Protein AF-A0A9X4RFZ0-F1 (afdb_monomer_lite)

Sequence (162 aa):
MELADSEGLDAVSMRRVASALGTGASSLYRYVATRDDLLEMMTDSTAGEYDLPDPSGNWQADLLVVARQARHIMRRHPWLPALVIGRPTLGPHGADLLEHVLDVLADHPTHPARKLEAFALINGLTALFVQNGVAVVLGKFRADMAEREDCCASSVEPQRFW

InterPro domains:
  IPR001647 DNA-binding HTH domain, TetR-type [PF00440] (1-40)
  IPR001647 DNA-binding HTH domain, TetR-type [PS50977] (1-50)
  IPR004111 Tetracycline repressor TetR, C-terminal [PF02909] (54-121)
  IPR009057 Homedomain-like superfamily [SSF46689] (2-47)
  IPR036271 Tetracyclin repressor-like, C-terminal domain superfamily [SSF48498] (57-131)
  IPR050109 HTH-type, TetR-like transcriptional regulator [PTHR30055] (2-120)

Secondary structure (DSSP, 8-state):
-HHHHHH-GGG--HHHHHHHTTS-HHHHTTT-SSHHHHHHHHHHHHHTT---PPP-S-HHHHHHHHHHHHHHHHHHSTTHHHHHHH-----HHHHHHHHHHHHHTTT--S-HHHHHHHHHHHHHHHHHHHHTTHHHHHHHHHHHHHHHHHHHHHT-------

pLDDT: mean 84.74, std 15.05, range [43.88, 97.31]

Radius of gyration: 22.73 Å; chains: 1; bounding box: 44×67×63 Å

Organism: NCBI:txid2710754

Structure (mmCIF, N/CA/C/O backbone):
data_AF-A0A9X4RFZ0-F1
#
_entry.id   AF-A0A9X4RFZ0-F1
#
loop_
_atom_site.group_PDB
_atom_site.id
_atom_site.type_symbol
_atom_site.label_atom_id
_atom_site.label_alt_id
_atom_site.label_comp_id
_atom_site.label_asym_id
_atom_site.label_entity_id
_atom_site.label_seq_id
_atom_site.pdbx_PDB_ins_code
_atom_site.Cartn_x
_atom_site.Cartn_y
_atom_site.Cartn_z
_atom_site.occupancy
_atom_site.B_iso_or_equiv
_atom_site.auth_seq_id
_atom_site.auth_comp_id
_atom_site.auth_asym_id
_atom_site.auth_atom_id
_atom_site.pdbx_PDB_model_num
ATOM 1 N N . MET A 1 1 ? -9.157 -6.453 7.232 1.00 90.25 1 MET A N 1
ATOM 2 C CA . MET A 1 1 ? -9.402 -5.845 5.909 1.00 90.25 1 MET A CA 1
ATOM 3 C C . MET A 1 1 ? -10.867 -5.479 5.756 1.00 90.25 1 MET A C 1
ATOM 5 O O . MET A 1 1 ? -11.153 -4.294 5.776 1.00 90.25 1 MET A O 1
ATOM 9 N N . GLU A 1 2 ? -11.788 -6.450 5.803 1.00 92.88 2 GLU A N 1
ATOM 10 C CA . GLU A 1 2 ? -13.236 -6.243 5.580 1.00 92.88 2 GLU A CA 1
ATOM 11 C C . GLU A 1 2 ? -13.855 -5.042 6.316 1.00 92.88 2 GLU A C 1
ATOM 13 O O . GLU A 1 2 ? -14.499 -4.212 5.685 1.00 92.88 2 GLU A O 1
ATOM 18 N N . LEU A 1 3 ? -13.602 -4.890 7.624 1.00 92.94 3 LEU A N 1
ATOM 19 C CA . LEU A 1 3 ? -14.115 -3.755 8.408 1.00 92.94 3 LEU A CA 1
ATOM 20 C C . LEU A 1 3 ? -13.680 -2.391 7.838 1.00 92.94 3 LEU A C 1
ATOM 22 O O . LEU A 1 3 ? -14.464 -1.447 7.815 1.00 92.94 3 LEU A O 1
ATOM 26 N N . ALA A 1 4 ? -12.427 -2.285 7.394 1.00 93.19 4 ALA A N 1
ATOM 27 C CA . ALA A 1 4 ? -11.887 -1.063 6.809 1.00 93.19 4 ALA A CA 1
ATOM 28 C C . ALA A 1 4 ? -12.438 -0.826 5.397 1.00 93.19 4 ALA A C 1
ATOM 30 O O . ALA A 1 4 ? -12.684 0.318 5.021 1.00 93.19 4 ALA A O 1
ATOM 31 N N . ASP A 1 5 ? -12.660 -1.897 4.634 1.00 92.81 5 ASP A N 1
ATOM 32 C CA . ASP A 1 5 ? -13.228 -1.834 3.284 1.00 92.81 5 ASP A CA 1
ATOM 33 C C . ASP A 1 5 ? -14.680 -1.340 3.301 1.00 92.81 5 ASP A C 1
ATOM 35 O O . ASP A 1 5 ? -15.074 -0.565 2.431 1.00 92.81 5 ASP A O 1
ATOM 39 N N . SER A 1 6 ? -15.469 -1.753 4.301 1.00 92.00 6 SER A N 1
ATOM 40 C CA . SER A 1 6 ? -16.889 -1.405 4.410 1.00 92.00 6 SER A CA 1
ATOM 41 C C . SER A 1 6 ? -17.165 -0.115 5.185 1.00 92.00 6 SER A C 1
ATOM 43 O O . SER A 1 6 ? -18.069 0.632 4.818 1.00 92.00 6 SER A O 1
ATOM 45 N N . GLU A 1 7 ? -16.434 0.140 6.275 1.00 89.06 7 GLU A N 1
ATOM 46 C CA . GLU A 1 7 ? -16.708 1.253 7.201 1.00 89.06 7 GLU A CA 1
ATOM 47 C C . GLU A 1 7 ? -15.589 2.311 7.249 1.00 89.06 7 GLU A C 1
ATOM 49 O O . GLU A 1 7 ? -15.717 3.313 7.953 1.00 89.06 7 GLU A O 1
ATOM 54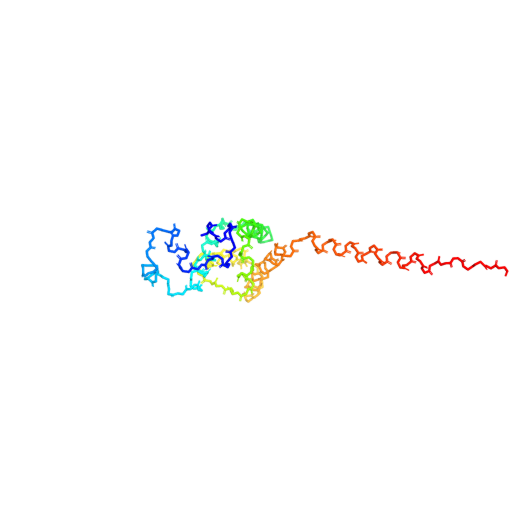 N N . GLY A 1 8 ? -14.496 2.120 6.505 1.00 88.31 8 GLY A N 1
ATOM 55 C CA . GLY A 1 8 ? -13.349 3.031 6.489 1.00 88.31 8 GLY A CA 1
ATOM 56 C C . GLY A 1 8 ? -12.410 2.890 7.695 1.00 88.31 8 GLY A C 1
ATOM 57 O O . GLY A 1 8 ? -12.639 2.117 8.628 1.00 88.31 8 GLY A O 1
ATOM 58 N N . LEU A 1 9 ? -11.311 3.657 7.689 1.00 88.75 9 LEU A N 1
ATOM 59 C CA . LEU A 1 9 ? -10.262 3.563 8.720 1.00 88.75 9 LEU A CA 1
ATOM 60 C C . LEU A 1 9 ? -10.730 3.978 10.110 1.00 88.75 9 LEU A C 1
ATOM 62 O O . LEU A 1 9 ? -10.249 3.424 11.099 1.00 88.75 9 LEU A O 1
ATOM 66 N N . ASP A 1 10 ? -11.654 4.928 10.210 1.00 88.00 10 ASP A N 1
ATOM 67 C CA . ASP A 1 10 ? -12.133 5.434 11.501 1.00 88.00 10 ASP A CA 1
ATOM 68 C C . ASP A 1 10 ? -12.861 4.346 12.305 1.00 88.00 10 ASP A C 1
ATOM 70 O O . ASP A 1 10 ? -12.821 4.333 13.538 1.00 88.00 10 ASP A O 1
ATOM 74 N N . ALA A 1 11 ? -13.459 3.367 11.618 1.00 89.00 11 ALA A N 1
ATOM 75 C CA . ALA A 1 11 ? -14.077 2.206 12.246 1.00 89.00 11 ALA A CA 1
ATOM 76 C C . ALA A 1 11 ? -13.056 1.194 12.795 1.00 89.00 11 ALA A C 1
ATOM 78 O O . ALA A 1 11 ? -13.380 0.424 13.709 1.00 89.00 11 ALA A O 1
ATOM 79 N N . VAL A 1 12 ? -11.821 1.203 12.283 1.00 92.06 12 VAL A N 1
ATOM 80 C CA . VAL A 1 12 ? -10.740 0.297 12.689 1.00 92.06 12 VAL A CA 1
ATOM 81 C C . VAL A 1 12 ? -10.183 0.747 14.036 1.00 92.06 12 VAL A C 1
ATOM 83 O O . VAL A 1 12 ? -9.204 1.478 14.124 1.00 92.06 12 VAL A O 1
ATOM 86 N N . SER A 1 13 ? -10.806 0.302 15.120 1.00 92.25 13 SER A N 1
ATOM 87 C CA . SER A 1 13 ? -10.275 0.450 16.480 1.00 92.25 13 SER A CA 1
ATOM 88 C C . SER A 1 13 ? -9.910 -0.914 17.052 1.00 92.25 13 SER A C 1
ATOM 90 O O . SER A 1 13 ? -10.559 -1.908 16.727 1.00 92.25 13 SER A O 1
ATOM 92 N N . MET A 1 14 ? -8.939 -0.963 17.972 1.00 93.00 14 MET A N 1
ATOM 93 C CA . MET A 1 14 ? -8.528 -2.211 18.639 1.00 93.00 14 MET A CA 1
ATOM 94 C C . MET A 1 14 ? -9.725 -2.988 19.205 1.00 93.00 14 MET A C 1
ATOM 96 O O . MET A 1 14 ? -9.823 -4.202 19.052 1.00 93.00 14 MET A O 1
ATOM 100 N N . ARG A 1 15 ? -10.691 -2.277 19.802 1.00 90.75 15 ARG A N 1
ATOM 101 C CA . ARG A 1 15 ? -11.910 -2.875 20.360 1.00 90.75 15 ARG A CA 1
ATOM 102 C C . ARG A 1 15 ? -12.841 -3.439 19.285 1.00 90.75 15 ARG A C 1
ATOM 104 O O . ARG A 1 15 ? -13.343 -4.546 19.459 1.00 90.75 15 ARG A O 1
ATOM 111 N N . ARG A 1 16 ? -13.088 -2.696 18.198 1.00 91.81 16 ARG A N 1
ATOM 112 C CA . ARG A 1 16 ? -13.949 -3.170 17.098 1.00 91.81 16 ARG A CA 1
ATOM 113 C C . ARG A 1 16 ? -13.332 -4.363 16.381 1.00 91.81 16 ARG A C 1
ATOM 115 O O . ARG A 1 16 ? -14.039 -5.326 16.120 1.00 91.81 16 ARG A O 1
ATOM 122 N N . VAL A 1 17 ? -12.024 -4.331 16.146 1.00 92.81 17 VAL A N 1
ATOM 123 C CA . VAL A 1 17 ? -11.292 -5.433 15.513 1.00 92.81 17 VAL A CA 1
ATOM 124 C C . VAL A 1 17 ? -11.318 -6.676 16.399 1.00 92.81 17 VAL A C 1
ATOM 126 O O . VAL A 1 17 ? -11.676 -7.746 15.923 1.00 92.81 17 VAL A O 1
ATOM 129 N N . ALA A 1 18 ? -11.051 -6.543 17.703 1.00 91.62 18 ALA A N 1
ATOM 130 C CA . ALA A 1 18 ? -11.171 -7.661 18.639 1.00 91.62 18 ALA A CA 1
ATOM 131 C C . ALA A 1 18 ? -12.596 -8.249 18.660 1.00 91.62 18 ALA A C 1
ATOM 133 O O . ALA A 1 18 ? -12.759 -9.466 18.595 1.00 91.62 18 ALA A O 1
ATOM 134 N N . SER A 1 19 ? -13.624 -7.393 18.667 1.00 91.50 19 SER A N 1
ATOM 135 C CA . SER A 1 19 ? -15.024 -7.830 18.618 1.00 91.50 19 SER A CA 1
ATOM 136 C C . SER A 1 19 ? -15.370 -8.555 17.317 1.00 91.50 19 SER A C 1
ATOM 138 O O . SER A 1 19 ? -16.060 -9.568 17.370 1.00 91.50 19 SER A O 1
ATOM 140 N N . ALA A 1 20 ? -14.904 -8.060 16.167 1.00 90.31 20 ALA A N 1
ATOM 141 C CA . ALA A 1 20 ? -15.117 -8.703 14.869 1.00 90.31 20 ALA A CA 1
ATOM 142 C C . ALA A 1 20 ? -14.424 -10.074 14.789 1.00 90.31 20 ALA A C 1
ATOM 144 O O . ALA A 1 20 ? -14.946 -10.996 14.174 1.00 90.31 20 ALA A O 1
ATOM 145 N N . LEU A 1 21 ? -13.286 -10.229 15.472 1.00 90.50 21 LEU A N 1
ATOM 146 C CA . LEU A 1 21 ? -12.551 -11.490 15.600 1.00 90.50 21 LEU A CA 1
ATOM 147 C C . LEU A 1 21 ? -13.089 -12.413 16.713 1.00 90.50 21 LEU A C 1
ATOM 149 O O . LEU A 1 21 ? -12.500 -13.461 16.969 1.00 90.50 21 LEU A O 1
ATOM 153 N N . GLY A 1 22 ? -14.166 -12.033 17.413 1.00 90.38 22 GLY A N 1
ATOM 154 C CA . GLY A 1 22 ? -14.745 -12.830 18.502 1.00 90.38 22 GLY A CA 1
ATOM 155 C C . GLY A 1 22 ? -13.827 -12.999 19.721 1.00 90.38 22 GLY A C 1
ATOM 156 O O . GLY A 1 22 ? -13.968 -13.965 20.468 1.00 90.38 22 GLY A O 1
ATOM 157 N N . THR A 1 23 ? -12.874 -12.086 19.926 1.00 89.75 23 THR A N 1
ATOM 158 C CA . THR A 1 23 ? -11.863 -12.157 20.992 1.00 89.75 23 THR A CA 1
ATOM 159 C C . THR A 1 23 ? -11.911 -10.935 21.914 1.00 89.75 23 THR A C 1
ATOM 161 O O . THR A 1 23 ? -12.491 -9.896 21.600 1.00 89.75 23 THR A O 1
ATOM 164 N N . GLY A 1 24 ? -11.279 -11.040 23.084 1.00 88.12 24 GLY A N 1
ATOM 165 C CA . GLY A 1 24 ? -11.087 -9.901 23.983 1.00 88.12 24 GLY A CA 1
ATOM 166 C C . GLY A 1 24 ? -9.959 -8.983 23.503 1.00 88.12 24 GLY A C 1
ATOM 167 O O . GLY A 1 24 ? -8.949 -9.454 22.980 1.00 88.12 24 GLY A O 1
ATOM 168 N N . ALA A 1 25 ? -10.076 -7.672 23.747 1.00 84.25 25 ALA A N 1
ATOM 169 C CA . ALA A 1 25 ? -9.047 -6.695 23.363 1.00 84.25 25 ALA A CA 1
ATOM 170 C C . ALA A 1 25 ? -7.652 -7.052 23.916 1.00 84.25 25 ALA A C 1
ATOM 172 O O . ALA A 1 25 ? -6.660 -6.939 23.203 1.00 84.25 25 ALA A O 1
ATOM 173 N N . SER A 1 26 ? -7.575 -7.577 25.145 1.00 86.81 26 SER A N 1
ATOM 174 C CA . SER A 1 26 ? -6.323 -8.034 25.768 1.00 86.81 26 SER A CA 1
ATOM 175 C C . SER A 1 26 ? -5.600 -9.125 24.971 1.00 86.81 26 SER A C 1
ATOM 177 O O . SER A 1 26 ? -4.375 -9.183 24.992 1.00 86.81 26 SER A O 1
ATOM 179 N N . SER A 1 27 ? -6.329 -9.983 24.248 1.00 88.50 27 SER A N 1
ATOM 180 C CA . SER A 1 27 ? -5.719 -10.990 23.374 1.00 88.50 27 SER A CA 1
ATOM 181 C C . SER A 1 27 ? -5.115 -10.374 22.121 1.00 88.50 27 SER A C 1
ATOM 183 O O . SER A 1 27 ? -4.053 -10.820 21.701 1.00 88.50 27 SER A O 1
ATOM 185 N N . LEU A 1 28 ? -5.758 -9.352 21.548 1.00 87.38 28 LEU A N 1
ATOM 186 C CA . LEU A 1 28 ? -5.254 -8.663 20.361 1.00 87.38 28 LEU A CA 1
ATOM 187 C C . LEU A 1 28 ? -3.966 -7.885 20.669 1.00 87.38 28 LEU A C 1
ATOM 189 O O . LEU A 1 28 ? -3.015 -7.953 19.895 1.00 87.38 28 LEU A O 1
ATOM 193 N N . TYR A 1 29 ? -3.893 -7.252 21.846 1.00 89.69 29 TYR A N 1
ATOM 194 C CA . TYR A 1 29 ? -2.698 -6.528 22.300 1.00 89.69 29 TYR A CA 1
ATOM 195 C C . TYR A 1 29 ? -1.435 -7.393 22.440 1.00 89.69 29 TYR A C 1
ATOM 197 O O . TYR A 1 29 ? -0.335 -6.854 22.484 1.00 89.69 29 TYR A O 1
ATOM 205 N N . ARG A 1 30 ? -1.560 -8.728 22.487 1.00 90.06 30 ARG A N 1
ATOM 206 C CA . ARG A 1 30 ? -0.396 -9.634 22.477 1.00 90.06 30 ARG A CA 1
ATOM 207 C C . ARG A 1 30 ? 0.299 -9.710 21.119 1.00 90.06 30 ARG A C 1
ATOM 209 O O 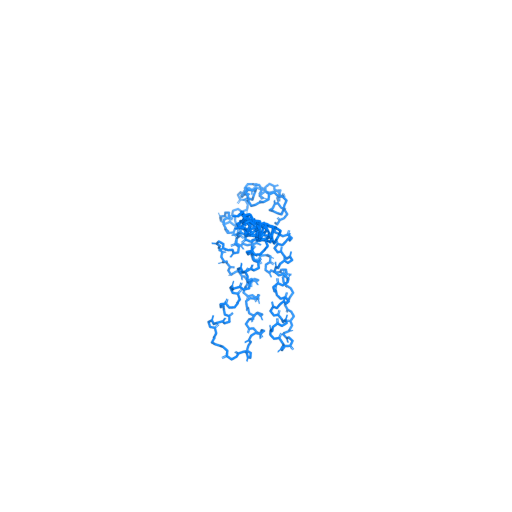. ARG A 1 30 ? 1.471 -10.063 21.077 1.00 90.06 30 ARG A O 1
ATOM 216 N N . TYR A 1 31 ? -0.425 -9.427 20.041 1.00 89.44 31 TYR A N 1
ATOM 217 C CA . TYR A 1 31 ? 0.089 -9.488 18.672 1.00 89.44 31 TYR A CA 1
ATOM 218 C C . TYR A 1 31 ? 0.341 -8.100 18.094 1.00 89.44 31 TYR A C 1
ATOM 220 O O . TYR A 1 31 ? 1.199 -7.941 17.235 1.00 89.44 31 TYR A O 1
ATOM 228 N N . VAL A 1 32 ? -0.417 -7.106 18.557 1.00 90.69 32 VAL A N 1
ATOM 229 C CA . VAL A 1 32 ? -0.425 -5.761 17.989 1.00 90.69 32 VAL A CA 1
ATOM 230 C C . VAL A 1 32 ? -0.453 -4.746 19.124 1.00 90.69 32 VAL A C 1
ATOM 232 O O . VAL A 1 32 ? -1.454 -4.655 19.837 1.00 90.69 32 VAL A O 1
ATOM 235 N N . ALA A 1 33 ? 0.631 -3.997 19.326 1.00 90.19 33 ALA A N 1
ATOM 236 C CA . ALA A 1 33 ? 0.730 -3.108 20.481 1.00 90.19 33 ALA A CA 1
ATOM 237 C C . ALA A 1 33 ? -0.147 -1.862 20.308 1.00 90.19 33 ALA A C 1
ATOM 239 O O . ALA A 1 33 ? -0.764 -1.397 21.271 1.00 90.19 33 ALA A O 1
ATOM 240 N N . THR A 1 34 ? -0.249 -1.343 19.083 1.00 91.81 34 THR A N 1
ATOM 241 C CA . THR A 1 34 ? -0.986 -0.111 18.793 1.00 91.81 34 THR A CA 1
ATOM 242 C C . THR A 1 34 ? -1.919 -0.237 17.587 1.00 91.81 34 THR A C 1
ATOM 244 O O . THR A 1 34 ? -1.788 -1.122 16.746 1.00 91.81 34 THR A O 1
ATOM 247 N N . ARG A 1 35 ? -2.885 0.687 17.474 1.00 90.31 35 ARG A N 1
ATOM 248 C CA . ARG A 1 35 ? -3.698 0.806 16.252 1.00 90.31 35 ARG A CA 1
ATOM 249 C C . ARG A 1 35 ? -2.817 1.081 15.034 1.00 90.31 35 ARG A C 1
ATOM 251 O O . ARG A 1 35 ? -3.144 0.619 13.952 1.00 90.31 35 ARG A O 1
ATOM 258 N N . ASP A 1 36 ? -1.734 1.825 15.208 1.00 89.50 36 ASP A N 1
ATOM 259 C CA . ASP A 1 36 ? -0.842 2.162 14.108 1.00 89.50 36 ASP A CA 1
ATOM 260 C C . ASP A 1 36 ? -0.128 0.917 13.585 1.00 89.50 36 ASP A C 1
ATOM 262 O O . ASP A 1 36 ? -0.164 0.688 12.383 1.00 89.50 36 ASP A O 1
ATOM 266 N N . ASP A 1 37 ? 0.379 0.052 14.467 1.00 90.94 37 ASP A N 1
ATOM 267 C CA . ASP A 1 37 ? 0.978 -1.231 14.072 1.00 90.94 37 ASP A CA 1
ATOM 268 C C . ASP A 1 37 ? -0.030 -2.076 13.275 1.00 90.94 37 ASP A C 1
ATOM 270 O O . ASP A 1 37 ? 0.316 -2.704 12.275 1.00 90.94 37 ASP A O 1
ATOM 274 N N . LEU A 1 38 ? -1.309 -2.063 13.684 1.00 92.31 38 LEU A N 1
ATOM 275 C CA . LEU A 1 38 ? -2.375 -2.743 12.947 1.00 92.31 38 LEU A CA 1
ATOM 276 C C . LEU A 1 38 ? -2.518 -2.191 11.527 1.00 92.31 38 LEU A C 1
ATOM 278 O O . LEU A 1 38 ? -2.675 -2.966 10.587 1.00 92.31 38 LEU A O 1
ATOM 282 N N . LEU A 1 39 ? -2.495 -0.866 11.372 1.00 91.94 39 LEU A N 1
ATOM 283 C CA . LEU A 1 39 ? -2.610 -0.217 10.068 1.00 91.94 39 LEU A CA 1
ATOM 284 C C . LEU A 1 39 ? -1.390 -0.488 9.186 1.00 91.94 39 LEU A C 1
ATOM 286 O O . LEU A 1 39 ? -1.551 -0.665 7.979 1.00 91.94 39 LEU A O 1
ATOM 290 N N . GLU A 1 40 ? -0.195 -0.562 9.770 1.00 91.12 40 GLU A N 1
ATOM 291 C CA . GLU A 1 40 ? 1.031 -0.941 9.062 1.00 91.12 40 GLU A CA 1
ATOM 292 C C . GLU A 1 40 ? 0.939 -2.384 8.548 1.00 91.12 40 GLU A C 1
ATOM 294 O O . GLU A 1 40 ? 1.133 -2.621 7.358 1.00 91.12 40 GLU A O 1
ATOM 299 N N . MET A 1 41 ? 0.509 -3.334 9.387 1.00 92.56 41 MET A N 1
ATOM 300 C CA . MET A 1 41 ? 0.279 -4.723 8.962 1.00 92.56 41 MET A CA 1
ATOM 301 C C . MET A 1 41 ? -0.833 -4.854 7.919 1.00 92.56 41 MET A C 1
ATOM 303 O O . MET A 1 41 ? -0.715 -5.640 6.984 1.00 92.56 41 MET A O 1
ATOM 307 N N . MET A 1 42 ? -1.922 -4.092 8.052 1.00 94.06 42 MET A N 1
ATOM 308 C CA . MET A 1 42 ? -2.977 -4.058 7.036 1.00 94.06 42 MET A CA 1
ATOM 309 C C . MET A 1 42 ? -2.443 -3.536 5.700 1.00 94.06 42 MET A C 1
ATOM 311 O O . MET A 1 42 ? -2.780 -4.091 4.659 1.00 94.06 42 MET A O 1
ATOM 315 N N . THR A 1 43 ? -1.611 -2.492 5.728 1.00 93.38 43 THR A N 1
ATOM 316 C CA . THR A 1 43 ? -0.987 -1.916 4.530 1.00 93.38 43 THR A CA 1
ATOM 317 C C . THR A 1 43 ? -0.055 -2.931 3.874 1.00 93.38 43 THR A C 1
ATOM 319 O O . THR A 1 43 ? -0.200 -3.202 2.684 1.00 93.38 43 THR A O 1
ATOM 322 N N . ASP A 1 44 ? 0.826 -3.569 4.643 1.00 94.69 44 ASP A N 1
ATOM 323 C CA . ASP A 1 44 ? 1.721 -4.610 4.130 1.00 94.69 44 ASP A CA 1
ATOM 324 C C . ASP A 1 44 ? 0.955 -5.834 3.599 1.00 94.69 44 ASP A C 1
ATOM 326 O O . ASP A 1 44 ? 1.290 -6.390 2.557 1.00 94.69 44 ASP A O 1
ATOM 330 N N . SER A 1 45 ? -0.162 -6.208 4.227 1.00 95.19 45 SER A N 1
ATOM 331 C CA . SER A 1 45 ? -1.026 -7.272 3.707 1.00 95.19 45 SER A CA 1
ATOM 332 C C . SER A 1 45 ? -1.582 -6.959 2.314 1.00 95.19 45 SER A C 1
ATOM 334 O O . SER A 1 45 ? -1.768 -7.897 1.546 1.00 95.19 45 SER A O 1
ATOM 336 N N . THR A 1 46 ? -1.832 -5.687 1.965 1.00 95.38 46 THR A N 1
ATOM 337 C CA . THR A 1 46 ? -2.257 -5.319 0.595 1.00 95.38 46 THR A CA 1
ATOM 338 C C . THR A 1 46 ? -1.120 -5.395 -0.417 1.00 95.38 46 THR A C 1
ATOM 340 O O . THR A 1 46 ? -1.369 -5.644 -1.593 1.00 95.38 46 THR A O 1
ATOM 343 N N . ALA A 1 47 ? 0.131 -5.213 0.017 1.00 94.06 47 ALA A N 1
ATOM 344 C CA . ALA A 1 47 ? 1.288 -5.416 -0.850 1.00 94.06 47 ALA A CA 1
ATOM 345 C C . ALA A 1 47 ? 1.460 -6.901 -1.224 1.00 94.06 47 ALA A C 1
ATOM 347 O O . ALA A 1 47 ? 1.947 -7.205 -2.307 1.00 94.06 47 ALA A O 1
ATOM 348 N N . GLY A 1 48 ? 0.962 -7.822 -0.393 1.00 95.69 48 GLY A N 1
ATOM 349 C CA . GLY A 1 48 ? 0.916 -9.253 -0.709 1.00 95.69 48 GLY A CA 1
ATOM 350 C C . GLY A 1 48 ? -0.110 -9.639 -1.784 1.00 95.69 48 GLY A C 1
ATOM 351 O O . GLY A 1 48 ? -0.160 -10.797 -2.183 1.00 95.69 48 GLY A O 1
ATOM 352 N N . GLU A 1 49 ? -0.946 -8.704 -2.253 1.00 97.06 49 GLU A N 1
ATOM 353 C CA . GLU A 1 49 ? -1.902 -8.948 -3.347 1.00 97.06 49 GLU A CA 1
ATOM 354 C C . GLU A 1 49 ? -1.300 -8.723 -4.739 1.00 97.06 49 GLU A C 1
ATOM 356 O O . GLU A 1 49 ? -1.952 -9.036 -5.738 1.00 97.06 49 GLU A O 1
ATOM 361 N N . TYR A 1 50 ? -0.092 -8.159 -4.827 1.00 97.25 50 TYR A N 1
ATOM 362 C CA . TYR A 1 50 ? 0.585 -7.989 -6.107 1.00 97.25 50 TYR A CA 1
ATOM 363 C C . TYR A 1 50 ? 1.029 -9.346 -6.654 1.00 97.25 50 TYR A C 1
ATOM 365 O O . TYR A 1 50 ? 1.656 -10.144 -5.963 1.00 97.25 50 TYR A O 1
ATOM 373 N N . ASP A 1 51 ? 0.747 -9.569 -7.930 1.00 97.31 51 ASP A N 1
ATOM 374 C CA . ASP A 1 51 ? 1.385 -10.606 -8.724 1.00 97.31 51 ASP A CA 1
ATOM 375 C C . ASP A 1 51 ? 2.738 -10.078 -9.218 1.00 97.31 51 ASP A C 1
ATOM 377 O O . ASP A 1 51 ? 2.796 -9.023 -9.864 1.00 97.31 51 ASP A O 1
ATOM 381 N N . LEU A 1 52 ? 3.815 -10.791 -8.889 1.00 96.19 52 LEU A N 1
ATOM 382 C CA . LEU A 1 52 ? 5.207 -10.397 -9.133 1.00 96.19 52 LEU A CA 1
ATOM 383 C C . LEU A 1 52 ? 5.881 -11.406 -10.088 1.00 96.19 52 LEU A C 1
ATOM 385 O O . LEU A 1 52 ? 6.722 -12.193 -9.651 1.00 96.19 52 LEU A O 1
ATOM 389 N N . PRO A 1 53 ? 5.493 -11.447 -11.378 1.00 95.12 53 PRO A N 1
ATOM 390 C CA . PRO A 1 53 ? 6.091 -12.361 -12.350 1.00 95.12 53 PRO A CA 1
ATOM 391 C C . PRO A 1 53 ? 7.532 -11.961 -12.694 1.00 95.12 53 PRO A C 1
ATOM 393 O O . PRO A 1 53 ? 7.948 -10.832 -12.447 1.00 95.12 53 PRO A O 1
ATOM 396 N N . ASP A 1 54 ? 8.284 -12.853 -13.339 1.00 94.88 54 ASP A N 1
ATOM 397 C CA . ASP A 1 54 ? 9.619 -12.510 -13.841 1.00 94.88 54 ASP A CA 1
ATOM 398 C C . ASP A 1 54 ? 9.557 -11.316 -14.826 1.00 94.88 54 ASP A C 1
ATOM 400 O O . ASP A 1 54 ? 8.665 -11.284 -15.687 1.00 94.88 54 ASP A O 1
ATOM 404 N N . PRO A 1 55 ? 10.489 -10.340 -14.749 1.00 94.50 55 PRO A N 1
ATOM 405 C CA . PRO A 1 55 ? 10.506 -9.190 -15.651 1.00 94.50 55 PRO A CA 1
ATOM 406 C C . PRO A 1 55 ? 10.591 -9.595 -17.127 1.00 94.50 55 PRO A C 1
ATOM 408 O O . PRO A 1 55 ? 11.388 -10.447 -17.520 1.00 94.50 55 PRO A O 1
ATOM 411 N N . SER A 1 56 ? 9.813 -8.927 -17.980 1.00 94.06 56 SER A N 1
ATOM 412 C CA . SER A 1 56 ? 9.750 -9.237 -19.415 1.00 94.06 56 SER A CA 1
ATOM 413 C C . SER A 1 56 ? 10.948 -8.701 -20.208 1.00 94.06 56 SER A C 1
ATOM 415 O O . SER A 1 56 ? 11.101 -8.999 -21.395 1.00 94.06 56 SER A O 1
ATOM 417 N N . GLY A 1 57 ? 11.766 -7.855 -19.576 1.00 92.19 57 GLY A N 1
ATOM 418 C CA . GLY A 1 57 ? 12.829 -7.073 -20.210 1.00 92.19 57 GLY A CA 1
ATOM 419 C C . GLY A 1 57 ? 12.339 -5.746 -20.804 1.00 92.19 57 GLY A C 1
ATOM 420 O O . GLY A 1 57 ? 13.152 -4.905 -21.190 1.00 92.19 57 GLY A O 1
ATOM 421 N N . ASN A 1 58 ? 11.022 -5.504 -20.847 1.00 95.69 58 ASN A N 1
ATOM 422 C CA . ASN A 1 58 ? 10.457 -4.198 -21.175 1.00 95.69 58 ASN A CA 1
ATOM 423 C C . ASN A 1 58 ? 10.027 -3.471 -19.898 1.00 95.69 58 ASN A C 1
ATOM 425 O O . ASN A 1 58 ? 8.858 -3.493 -19.508 1.00 95.69 58 ASN A O 1
ATOM 429 N N . TRP A 1 59 ? 10.975 -2.750 -19.298 1.00 94.75 59 TRP A N 1
ATOM 430 C CA . TRP A 1 59 ? 10.774 -2.065 -18.021 1.00 94.75 59 TRP A CA 1
ATOM 431 C C . TRP A 1 59 ? 9.553 -1.132 -18.000 1.00 94.75 59 TRP A C 1
ATOM 433 O O . TRP A 1 59 ? 8.878 -1.013 -16.982 1.00 94.75 59 TRP A O 1
ATOM 443 N N . GLN A 1 60 ? 9.219 -0.479 -19.118 1.00 95.00 60 GLN A N 1
ATOM 444 C CA . GLN A 1 60 ? 8.052 0.410 -19.181 1.00 95.00 60 GLN A CA 1
ATOM 445 C C . GLN A 1 60 ? 6.744 -0.370 -19.077 1.00 95.00 60 GLN A C 1
ATOM 447 O O . GLN A 1 60 ? 5.813 0.067 -18.398 1.00 95.00 60 GLN A O 1
ATOM 452 N N . ALA A 1 61 ? 6.665 -1.509 -19.767 1.00 95.88 61 ALA A N 1
ATOM 453 C CA . ALA A 1 61 ? 5.493 -2.370 -19.731 1.00 95.88 61 ALA A CA 1
ATOM 454 C C . ALA A 1 61 ? 5.319 -2.996 -18.342 1.00 95.88 61 ALA A C 1
ATOM 456 O O . ALA A 1 61 ? 4.208 -2.979 -17.810 1.00 95.88 61 ALA A O 1
ATOM 457 N N . ASP A 1 62 ? 6.411 -3.458 -17.739 1.00 96.19 62 ASP A N 1
ATOM 458 C CA . ASP A 1 62 ? 6.408 -4.108 -16.428 1.00 96.19 62 ASP A CA 1
ATOM 459 C C . ASP A 1 62 ? 6.018 -3.119 -15.311 1.00 96.19 62 ASP A C 1
ATOM 461 O O . ASP A 1 62 ? 5.094 -3.380 -14.539 1.00 96.19 62 ASP A O 1
ATOM 465 N N . LEU A 1 63 ? 6.594 -1.908 -15.287 1.00 95.44 63 LEU A N 1
ATOM 466 C CA . LEU A 1 63 ? 6.174 -0.864 -14.338 1.00 95.44 63 LEU A CA 1
ATOM 467 C C . LEU A 1 63 ? 4.705 -0.461 -14.519 1.00 95.44 63 LEU A C 1
ATOM 469 O O . LEU A 1 63 ? 4.013 -0.136 -13.550 1.00 95.44 63 LEU A O 1
ATOM 473 N N . LEU A 1 64 ? 4.201 -0.481 -15.755 1.00 95.38 64 LEU A N 1
ATOM 474 C CA . LEU A 1 64 ? 2.798 -0.194 -16.027 1.00 95.38 64 LEU A CA 1
ATOM 475 C C . LEU A 1 64 ? 1.875 -1.315 -15.527 1.00 95.38 64 LEU A C 1
ATOM 477 O O . LEU A 1 64 ? 0.753 -1.027 -15.106 1.00 95.38 64 LEU A O 1
ATOM 481 N N . VAL A 1 65 ? 2.324 -2.573 -15.549 1.00 96.44 65 VAL A N 1
ATOM 482 C CA . VAL A 1 65 ? 1.619 -3.690 -14.904 1.00 96.44 65 VAL A CA 1
ATOM 483 C C . VAL A 1 65 ? 1.530 -3.443 -13.401 1.00 96.44 65 VAL A C 1
ATOM 485 O O . VAL A 1 65 ? 0.417 -3.433 -12.873 1.00 96.44 65 VAL A O 1
ATOM 488 N N . VAL A 1 66 ? 2.645 -3.121 -12.739 1.00 96.44 66 VAL A N 1
ATOM 489 C CA . VAL A 1 66 ? 2.668 -2.796 -11.301 1.00 96.44 66 VAL A CA 1
ATOM 490 C C . VAL A 1 66 ? 1.711 -1.643 -10.974 1.00 96.44 66 VAL A C 1
ATOM 492 O O . VAL A 1 66 ? 0.856 -1.772 -10.099 1.00 96.44 66 VAL A O 1
ATOM 495 N N . ALA A 1 67 ? 1.754 -0.540 -11.728 1.00 95.31 67 ALA A N 1
ATOM 496 C CA . ALA A 1 67 ? 0.867 0.608 -11.511 1.00 95.31 67 ALA A CA 1
ATOM 497 C C . ALA A 1 67 ? -0.627 0.262 -11.688 1.00 95.31 67 ALA A C 1
ATOM 499 O O . ALA A 1 67 ? -1.497 0.772 -10.975 1.00 95.31 67 ALA A O 1
ATOM 500 N N . ARG A 1 68 ? -0.960 -0.617 -12.643 1.00 95.75 68 ARG A N 1
ATOM 501 C CA . ARG A 1 68 ? -2.339 -1.089 -12.853 1.00 95.75 68 ARG A CA 1
ATOM 502 C C . ARG A 1 68 ? -2.818 -1.972 -11.706 1.00 95.75 68 ARG A C 1
ATOM 504 O O . ARG A 1 68 ? -3.968 -1.811 -11.292 1.00 95.75 68 ARG A O 1
ATOM 511 N N . GLN A 1 69 ? -1.958 -2.854 -11.198 1.00 97.31 69 GLN A N 1
ATOM 512 C CA . GLN A 1 69 ? -2.247 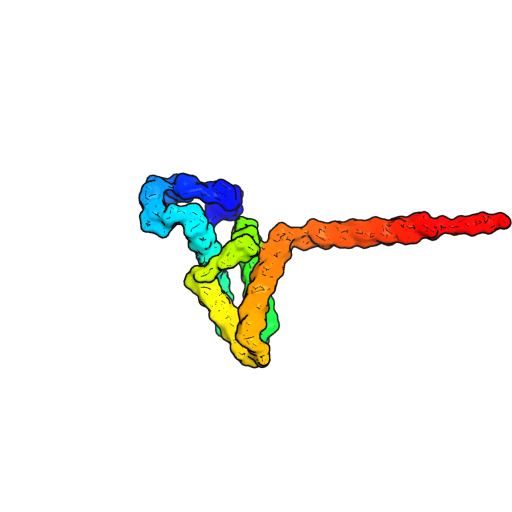-3.670 -10.019 1.00 97.31 69 GLN A CA 1
ATOM 513 C C . GLN A 1 69 ? -2.462 -2.788 -8.788 1.00 97.31 69 GLN A C 1
ATOM 515 O O . GLN A 1 69 ? -3.524 -2.864 -8.172 1.00 97.31 69 GLN A O 1
ATOM 520 N N . ALA A 1 70 ? -1.552 -1.843 -8.532 1.00 95.56 70 ALA A N 1
ATOM 521 C CA . ALA A 1 70 ? -1.677 -0.852 -7.465 1.00 95.56 70 ALA A CA 1
ATOM 522 C C . ALA A 1 70 ? -3.031 -0.131 -7.516 1.00 95.56 70 ALA A C 1
ATOM 524 O O . ALA A 1 70 ? -3.764 -0.065 -6.529 1.00 95.56 70 ALA A O 1
ATOM 525 N N . ARG A 1 71 ? -3.427 0.342 -8.704 1.00 95.12 71 ARG A N 1
ATOM 526 C CA . ARG A 1 71 ? -4.729 0.986 -8.916 1.00 95.12 71 ARG A CA 1
ATOM 527 C C . ARG A 1 71 ? -5.907 0.057 -8.616 1.00 95.12 71 ARG A C 1
ATOM 529 O O . ARG A 1 71 ? -6.934 0.534 -8.134 1.00 95.12 71 ARG A O 1
ATOM 536 N N . HIS A 1 72 ? -5.816 -1.225 -8.962 1.00 96.25 72 HIS A N 1
ATOM 537 C CA . HIS A 1 72 ? -6.872 -2.201 -8.689 1.00 96.25 72 HIS A CA 1
ATOM 538 C C . HIS A 1 72 ? -7.007 -2.466 -7.185 1.00 96.25 72 HIS A C 1
ATOM 540 O O . HIS A 1 72 ? -8.105 -2.328 -6.646 1.00 96.25 72 HIS A O 1
ATOM 546 N N . ILE A 1 73 ? -5.887 -2.731 -6.510 1.00 96.38 73 ILE A N 1
ATOM 547 C CA . ILE A 1 73 ? -5.810 -2.969 -5.063 1.00 96.38 73 ILE A CA 1
ATOM 548 C C . ILE A 1 73 ? -6.341 -1.750 -4.299 1.00 96.38 73 ILE A C 1
ATOM 550 O O . ILE A 1 73 ? -7.252 -1.872 -3.486 1.00 96.38 73 ILE A O 1
ATOM 554 N N . MET A 1 74 ? -5.891 -0.537 -4.634 1.00 94.12 74 MET A N 1
ATOM 555 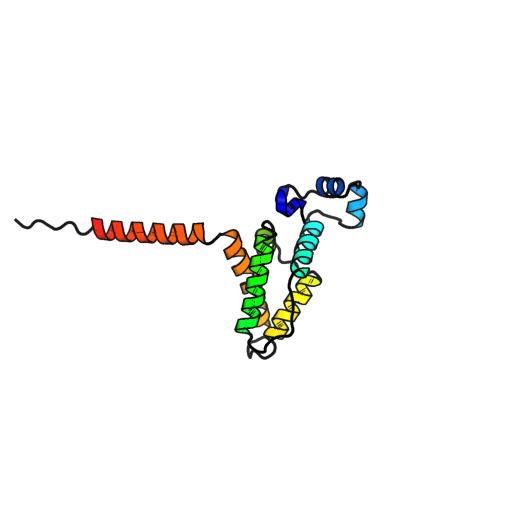C CA . MET A 1 74 ? -6.371 0.700 -3.998 1.00 94.12 74 MET A CA 1
ATOM 556 C C . MET A 1 74 ? -7.862 0.982 -4.242 1.00 94.12 74 MET A C 1
ATOM 558 O O . MET A 1 74 ? -8.498 1.677 -3.454 1.00 94.12 74 MET A O 1
ATOM 562 N N . ARG A 1 75 ? -8.446 0.471 -5.333 1.00 93.38 75 ARG A N 1
ATOM 563 C CA . ARG A 1 75 ? -9.896 0.560 -5.576 1.00 93.38 75 ARG A CA 1
ATOM 564 C C . ARG A 1 75 ? -10.687 -0.467 -4.774 1.00 93.38 75 ARG A C 1
ATOM 566 O O . ARG A 1 75 ? -11.819 -0.179 -4.400 1.00 93.38 75 ARG A O 1
ATOM 573 N N . ARG A 1 76 ? -10.109 -1.646 -4.544 1.00 94.25 76 ARG A N 1
ATOM 574 C CA . ARG A 1 76 ? -10.663 -2.696 -3.683 1.00 94.25 76 ARG A CA 1
ATOM 575 C C . ARG A 1 76 ? -10.574 -2.318 -2.201 1.00 94.25 76 ARG A C 1
ATOM 577 O O . ARG A 1 76 ? -11.485 -2.650 -1.453 1.00 94.25 76 ARG A O 1
ATOM 584 N N . HIS A 1 77 ? -9.538 -1.565 -1.827 1.00 95.19 77 HIS A N 1
ATOM 585 C CA . HIS A 1 77 ? -9.256 -1.080 -0.475 1.00 95.19 77 HIS A CA 1
ATOM 586 C C . HIS A 1 77 ? -9.234 0.462 -0.439 1.00 95.19 77 HIS A C 1
ATOM 588 O O . HIS A 1 77 ? -8.158 1.063 -0.427 1.00 95.19 77 HIS A O 1
ATOM 594 N N . PRO A 1 78 ? -10.399 1.147 -0.415 1.00 91.75 78 PRO A N 1
ATOM 595 C CA . PRO A 1 78 ? -10.486 2.606 -0.586 1.00 91.75 78 PRO A CA 1
ATOM 596 C C . PRO A 1 78 ? -9.780 3.433 0.494 1.00 91.75 78 PRO A C 1
ATOM 598 O O . PRO A 1 78 ? -9.528 4.621 0.308 1.00 91.75 78 PRO A O 1
ATOM 601 N N . TRP A 1 79 ? -9.469 2.817 1.632 1.00 91.62 79 TRP A N 1
ATOM 602 C CA . TRP A 1 79 ? -8.706 3.423 2.717 1.00 91.62 79 TRP A CA 1
ATOM 603 C C . TRP A 1 79 ? -7.191 3.467 2.462 1.00 91.62 79 TRP A C 1
ATOM 605 O O . TRP A 1 79 ? -6.490 4.260 3.091 1.00 91.62 79 TRP A O 1
ATOM 615 N N . LEU A 1 80 ? -6.678 2.629 1.559 1.00 92.69 80 LEU A N 1
ATOM 616 C CA . LEU A 1 80 ? -5.247 2.444 1.323 1.00 92.69 80 LEU A CA 1
ATOM 617 C C . LEU A 1 80 ? -4.528 3.705 0.801 1.00 92.69 80 LEU A C 1
ATOM 619 O O . LEU A 1 80 ? -3.451 4.006 1.318 1.00 92.69 80 LEU A O 1
ATOM 623 N N . PRO A 1 81 ? -5.079 4.496 -0.150 1.00 90.81 81 PRO A N 1
ATOM 624 C CA . PRO A 1 81 ? -4.389 5.677 -0.679 1.00 90.81 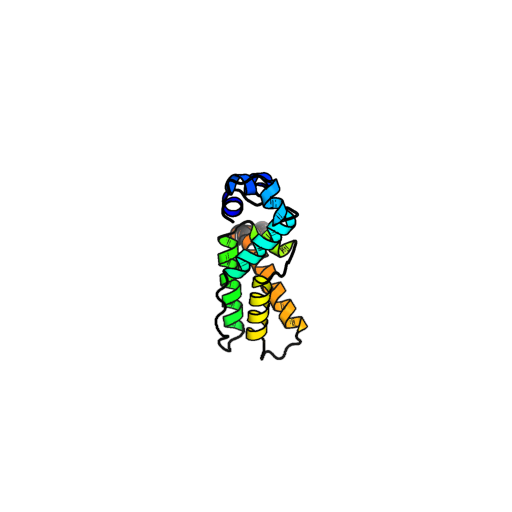81 PRO A CA 1
ATOM 625 C C . PRO A 1 81 ? -3.958 6.684 0.395 1.00 90.81 81 PRO A C 1
ATOM 627 O O . PRO A 1 81 ? -2.858 7.230 0.323 1.00 90.81 81 PRO A O 1
ATOM 630 N N . ALA A 1 82 ? -4.791 6.884 1.423 1.00 86.56 82 ALA A N 1
ATOM 631 C CA . ALA A 1 82 ? -4.489 7.800 2.519 1.00 86.56 82 ALA A CA 1
ATOM 632 C C . ALA A 1 82 ? -3.272 7.343 3.344 1.00 86.56 82 ALA A C 1
ATOM 634 O O . ALA A 1 82 ? -2.467 8.175 3.766 1.00 86.56 82 ALA A O 1
ATOM 635 N N . LEU A 1 83 ? -3.112 6.030 3.545 1.00 86.88 83 LEU A N 1
ATOM 636 C CA . LEU A 1 83 ? -1.979 5.464 4.282 1.00 86.88 83 LEU A CA 1
ATOM 637 C C . LEU A 1 83 ? -0.699 5.452 3.444 1.00 86.88 83 LEU A C 1
ATOM 639 O O . LEU A 1 83 ? 0.356 5.816 3.955 1.00 86.88 83 LEU A O 1
ATOM 643 N N . VAL A 1 84 ? -0.797 5.132 2.151 1.00 84.06 84 VAL A N 1
ATOM 644 C CA . VAL A 1 84 ? 0.355 5.119 1.230 1.00 84.06 84 VAL A CA 1
ATOM 645 C C . VAL A 1 84 ? 1.011 6.499 1.116 1.00 84.06 84 VAL A C 1
ATOM 647 O O . VAL A 1 84 ? 2.234 6.592 1.063 1.00 84.06 84 VAL A O 1
ATOM 650 N N . ILE A 1 85 ? 0.219 7.576 1.110 1.00 78.69 85 ILE A N 1
ATOM 651 C CA . ILE A 1 85 ? 0.739 8.951 1.025 1.00 78.69 85 ILE A CA 1
ATOM 652 C C . ILE A 1 85 ? 1.268 9.440 2.380 1.00 78.69 85 ILE A C 1
ATOM 654 O O . ILE A 1 85 ? 2.300 10.105 2.436 1.00 78.69 85 ILE A O 1
ATOM 658 N N . GLY A 1 86 ? 0.550 9.154 3.470 1.00 72.38 86 GLY A N 1
ATOM 659 C CA . GLY A 1 86 ? 0.856 9.714 4.788 1.00 72.38 86 GLY A CA 1
ATOM 660 C C . GLY A 1 86 ? 1.936 8.963 5.569 1.00 72.38 86 GLY A C 1
ATOM 661 O O . GLY A 1 86 ? 2.597 9.568 6.413 1.00 72.38 86 GLY A O 1
ATOM 662 N N . ARG A 1 87 ? 2.101 7.656 5.327 1.00 68.06 87 ARG A N 1
ATOM 663 C CA . ARG A 1 87 ? 2.969 6.783 6.128 1.00 68.06 87 ARG A CA 1
ATOM 664 C C . ARG A 1 87 ? 3.463 5.578 5.308 1.00 68.06 87 ARG A C 1
ATOM 666 O O . ARG A 1 87 ? 2.970 4.466 5.501 1.00 68.06 87 ARG A O 1
ATOM 673 N N . PRO A 1 88 ? 4.437 5.765 4.400 1.00 66.56 88 PRO A N 1
ATOM 674 C CA . PRO A 1 88 ? 5.026 4.645 3.680 1.00 66.56 88 PRO A CA 1
ATOM 675 C C . PRO A 1 88 ? 5.731 3.724 4.680 1.00 66.56 88 PRO A C 1
ATOM 677 O O . PRO A 1 88 ? 6.716 4.108 5.309 1.00 66.56 88 PRO A O 1
ATOM 680 N N . THR A 1 89 ? 5.201 2.515 4.841 1.00 71.31 89 THR A N 1
ATOM 681 C CA . THR A 1 89 ? 5.821 1.449 5.628 1.00 71.31 89 THR A CA 1
ATOM 682 C C . THR A 1 89 ? 6.241 0.327 4.697 1.00 71.31 89 THR A C 1
ATOM 684 O O . THR A 1 89 ? 5.537 -0.002 3.745 1.00 71.31 89 THR A O 1
ATOM 687 N N . LEU A 1 90 ? 7.436 -0.206 4.939 1.00 79.62 90 LEU A N 1
ATOM 688 C CA . LEU A 1 90 ? 7.998 -1.329 4.199 1.00 79.62 90 LEU A CA 1
ATOM 689 C C . LEU A 1 90 ? 8.006 -2.531 5.137 1.00 79.62 90 LEU A C 1
ATOM 691 O O . LEU A 1 90 ? 8.954 -2.723 5.898 1.00 79.62 90 LEU A O 1
ATOM 695 N N . GLY A 1 91 ? 6.908 -3.282 5.129 1.00 90.44 91 GLY A N 1
ATOM 696 C CA . GLY A 1 91 ? 6.889 -4.629 5.684 1.00 90.44 91 GLY A CA 1
ATOM 697 C C . GLY A 1 91 ? 7.434 -5.647 4.671 1.00 90.44 91 GLY A C 1
ATOM 698 O O . GLY A 1 91 ? 7.930 -5.252 3.611 1.00 90.44 91 GLY A O 1
ATOM 699 N N . PRO A 1 92 ? 7.378 -6.950 4.991 1.00 95.12 92 PRO A N 1
ATOM 700 C CA . PRO A 1 92 ? 7.893 -8.013 4.130 1.00 95.12 92 PRO A CA 1
ATOM 701 C C . PRO A 1 92 ? 7.340 -7.984 2.701 1.00 95.12 92 PRO A C 1
ATOM 703 O O . PRO A 1 92 ? 8.123 -7.943 1.760 1.00 95.12 92 PRO A O 1
ATOM 706 N N . HIS A 1 93 ? 6.018 -7.907 2.516 1.00 95.69 93 HIS A N 1
ATOM 707 C CA . HIS A 1 93 ? 5.455 -7.881 1.162 1.00 95.69 93 HIS A CA 1
ATOM 708 C C . HIS A 1 93 ? 5.761 -6.563 0.439 1.00 95.69 93 HIS A C 1
ATOM 710 O O . HIS A 1 93 ? 5.946 -6.529 -0.777 1.00 95.69 93 HIS A O 1
ATOM 716 N N . GLY A 1 94 ? 5.823 -5.453 1.181 1.00 93.88 94 GLY A N 1
ATOM 717 C CA . GLY A 1 94 ? 6.280 -4.177 0.636 1.00 93.88 94 GLY A CA 1
ATOM 718 C C . GLY A 1 94 ? 7.730 -4.234 0.141 1.00 93.88 94 GLY A C 1
ATOM 719 O O . GLY A 1 94 ? 8.054 -3.598 -0.864 1.00 93.88 94 GLY A O 1
ATOM 720 N N . ALA A 1 95 ? 8.589 -5.000 0.819 1.00 94.69 95 ALA A N 1
ATOM 721 C CA . ALA A 1 95 ? 9.963 -5.248 0.399 1.00 94.69 95 ALA A CA 1
ATOM 722 C C . ALA A 1 95 ? 10.017 -6.124 -0.860 1.00 94.69 95 ALA A C 1
ATOM 724 O O . ALA A 1 95 ? 10.705 -5.740 -1.800 1.00 94.69 95 ALA A O 1
ATOM 725 N N . ASP A 1 96 ? 9.228 -7.200 -0.937 1.00 96.44 96 ASP A N 1
ATOM 726 C CA . ASP A 1 96 ? 9.143 -8.052 -2.135 1.00 96.44 96 ASP A CA 1
ATOM 727 C C . ASP A 1 96 ? 8.710 -7.244 -3.372 1.00 96.44 96 ASP A C 1
ATOM 729 O O . ASP A 1 96 ? 9.299 -7.341 -4.450 1.00 96.44 96 ASP A O 1
ATOM 733 N N . LEU A 1 97 ? 7.710 -6.370 -3.210 1.00 95.44 97 LEU A N 1
ATOM 734 C CA . LEU A 1 97 ? 7.266 -5.467 -4.272 1.00 95.44 97 LEU A CA 1
ATOM 735 C C . LEU A 1 97 ? 8.371 -4.482 -4.691 1.00 95.44 97 LEU A C 1
ATOM 737 O O . LEU A 1 97 ? 8.524 -4.184 -5.879 1.00 95.44 97 LEU A O 1
ATOM 741 N N . LEU A 1 98 ? 9.125 -3.947 -3.727 1.00 94.81 98 LEU A N 1
ATOM 742 C CA . LEU A 1 98 ? 10.254 -3.064 -4.008 1.00 94.81 98 LEU A CA 1
ATOM 743 C C . LEU A 1 98 ? 11.355 -3.807 -4.773 1.00 94.81 98 LEU A C 1
ATOM 745 O O . LEU A 1 98 ? 11.844 -3.281 -5.771 1.00 94.81 98 LEU A O 1
ATOM 749 N N . GLU A 1 99 ? 11.728 -5.005 -4.326 1.00 95.62 99 GLU A N 1
ATOM 750 C CA . GLU A 1 99 ? 12.722 -5.855 -4.985 1.00 95.62 99 GLU A CA 1
ATOM 751 C C . GLU A 1 99 ? 12.302 -6.170 -6.420 1.00 95.62 99 GLU A C 1
ATOM 753 O O . GLU A 1 99 ? 13.065 -5.893 -7.342 1.00 95.62 99 GLU A O 1
ATOM 758 N N . HIS A 1 100 ? 11.051 -6.579 -6.638 1.00 96.56 100 HIS A N 1
ATOM 759 C CA . HIS A 1 100 ? 10.519 -6.810 -7.979 1.00 96.56 100 HIS A CA 1
ATOM 760 C C . HIS A 1 100 ? 10.646 -5.570 -8.886 1.00 96.56 100 HIS A C 1
ATOM 762 O O . HIS A 1 100 ? 11.069 -5.667 -10.037 1.00 96.56 100 HIS A O 1
ATOM 768 N N . VAL A 1 101 ? 10.334 -4.371 -8.383 1.00 95.50 101 VAL A N 1
ATOM 769 C CA . VAL A 1 101 ? 10.488 -3.128 -9.163 1.00 95.50 101 VAL A CA 1
ATOM 770 C C . VAL A 1 101 ? 11.960 -2.801 -9.442 1.00 95.50 101 VAL A C 1
ATOM 772 O O . VAL A 1 101 ? 12.285 -2.266 -10.508 1.00 95.50 101 VAL A O 1
ATOM 775 N N . LEU A 1 102 ? 12.863 -3.114 -8.512 1.00 95.62 102 LEU A N 1
ATOM 776 C CA . LEU A 1 102 ? 14.301 -2.968 -8.725 1.00 95.62 102 LEU A CA 1
ATOM 777 C C . LEU A 1 102 ? 14.825 -3.961 -9.768 1.00 95.62 102 LEU A C 1
ATOM 779 O O . LEU A 1 102 ? 15.654 -3.552 -10.583 1.00 95.62 102 LEU A O 1
ATOM 783 N N . ASP A 1 103 ? 14.300 -5.186 -9.798 1.00 96.06 103 ASP A N 1
ATOM 784 C CA . ASP A 1 103 ? 14.618 -6.211 -10.797 1.00 96.06 103 ASP A CA 1
ATOM 785 C C . ASP A 1 103 ? 14.120 -5.814 -12.189 1.00 96.06 103 ASP A C 1
ATOM 787 O O . ASP A 1 103 ? 14.879 -5.851 -13.158 1.00 96.06 103 ASP A O 1
ATOM 791 N N . VAL A 1 104 ? 12.888 -5.303 -12.292 1.00 96.44 104 VAL A N 1
ATOM 792 C CA . VAL A 1 104 ? 12.346 -4.711 -13.532 1.00 96.44 104 VAL A CA 1
ATOM 793 C C . VAL A 1 104 ? 13.254 -3.602 -14.075 1.00 96.44 104 VAL A C 1
ATOM 795 O O . VAL A 1 104 ? 13.389 -3.417 -15.287 1.00 96.44 104 VAL A O 1
ATOM 798 N N . LEU A 1 105 ? 13.886 -2.844 -13.180 1.00 95.88 105 LEU A N 1
ATOM 799 C CA . LEU A 1 105 ? 14.788 -1.750 -13.519 1.00 95.88 105 LEU A CA 1
ATOM 800 C C . LEU A 1 105 ? 16.267 -2.151 -13.494 1.00 95.88 105 LEU A C 1
ATOM 802 O O . LEU A 1 105 ? 17.108 -1.256 -13.620 1.00 95.88 105 LEU A O 1
ATOM 806 N N . ALA A 1 106 ? 16.623 -3.428 -13.326 1.00 93.50 106 ALA A N 1
ATOM 807 C CA . ALA A 1 106 ? 17.999 -3.863 -13.072 1.00 93.50 106 ALA A CA 1
ATOM 808 C C . ALA A 1 106 ? 18.969 -3.355 -14.149 1.00 93.50 106 ALA A C 1
ATOM 810 O O . ALA A 1 106 ? 19.925 -2.643 -13.822 1.00 93.50 106 ALA A O 1
ATOM 811 N N . ASP A 1 107 ? 18.625 -3.576 -15.418 1.00 91.88 107 ASP A N 1
ATOM 812 C CA . ASP A 1 107 ? 19.434 -3.202 -16.585 1.00 91.88 107 ASP A CA 1
ATOM 813 C C . ASP A 1 107 ? 19.300 -1.725 -16.994 1.00 91.88 107 ASP A C 1
ATOM 815 O O . ASP A 1 107 ? 19.984 -1.250 -17.905 1.00 91.88 107 ASP A O 1
ATOM 819 N N . HIS A 1 108 ? 18.431 -0.956 -16.330 1.00 93.75 108 HIS A N 1
ATOM 820 C CA . HIS A 1 108 ? 18.259 0.457 -16.646 1.00 93.75 108 HIS A CA 1
ATOM 821 C C . HIS A 1 108 ? 19.501 1.266 -16.208 1.00 93.75 108 HIS A C 1
ATOM 823 O O . HIS A 1 108 ? 19.902 1.177 -15.041 1.00 93.75 108 HIS A O 1
ATOM 829 N N . PRO A 1 109 ? 20.085 2.127 -17.072 1.00 93.19 109 PRO A N 1
ATOM 830 C CA . PRO A 1 109 ? 21.388 2.773 -16.839 1.00 93.19 109 PRO A CA 1
ATOM 831 C C . PRO A 1 109 ? 21.383 3.883 -15.770 1.00 93.19 109 PRO A C 1
ATOM 833 O O . PRO A 1 109 ? 22.361 4.609 -15.601 1.00 93.19 109 PRO A O 1
ATOM 836 N N . THR A 1 110 ? 20.275 4.072 -15.056 1.00 93.69 110 THR A N 1
ATOM 837 C CA . THR A 1 110 ? 20.129 5.123 -14.043 1.00 93.69 110 THR A CA 1
ATOM 838 C C . THR A 1 110 ? 20.704 4.725 -12.691 1.00 93.69 110 THR A C 1
ATOM 840 O O . THR A 1 110 ? 20.689 3.560 -12.303 1.00 93.69 110 THR A O 1
ATOM 843 N N . HIS A 1 111 ? 21.100 5.735 -11.915 1.00 94.56 111 HIS A N 1
ATOM 844 C CA . HIS A 1 111 ? 21.556 5.567 -10.538 1.00 94.56 111 HIS A CA 1
ATOM 845 C C . HIS A 1 111 ? 20.503 4.853 -9.654 1.00 94.56 111 HIS A C 1
ATOM 847 O O . HIS A 1 111 ? 19.317 5.170 -9.785 1.00 94.56 111 HIS A O 1
ATOM 853 N N . PRO A 1 112 ? 20.893 3.974 -8.706 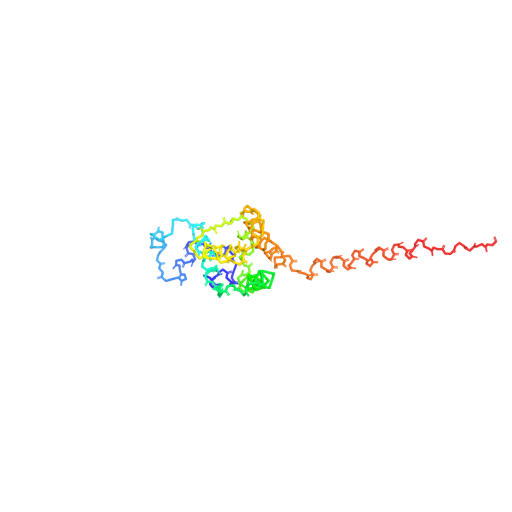1.00 90.56 112 PRO A N 1
ATOM 854 C CA . PRO A 1 112 ? 19.960 3.249 -7.831 1.00 90.56 112 PRO A CA 1
ATOM 855 C C . PRO A 1 112 ? 18.935 4.136 -7.113 1.00 90.56 112 PRO A C 1
ATOM 857 O O . PRO A 1 112 ? 17.754 3.809 -7.071 1.00 90.56 112 PRO A O 1
ATOM 860 N N . ALA A 1 113 ? 19.352 5.316 -6.642 1.00 92.44 113 ALA A N 1
ATOM 861 C CA . ALA A 1 113 ? 18.440 6.292 -6.034 1.00 92.44 113 ALA A CA 1
ATOM 862 C C . ALA A 1 113 ? 17.269 6.685 -6.960 1.00 92.44 113 ALA A C 1
ATOM 864 O O . ALA A 1 113 ? 16.143 6.817 -6.498 1.00 92.44 113 ALA A O 1
ATOM 865 N N . ARG A 1 114 ? 17.497 6.792 -8.278 1.00 94.44 114 ARG A N 1
ATOM 866 C CA . ARG A 1 114 ? 16.434 7.099 -9.250 1.00 94.44 114 ARG A CA 1
ATOM 867 C C . ARG A 1 114 ? 15.456 5.940 -9.436 1.00 94.44 114 ARG A C 1
ATOM 869 O O . ARG A 1 114 ? 14.293 6.188 -9.729 1.00 94.44 114 ARG A O 1
ATOM 876 N N . LYS A 1 115 ? 15.902 4.694 -9.246 1.00 93.00 115 LYS A N 1
ATOM 877 C CA . LYS A 1 115 ? 15.022 3.514 -9.274 1.00 93.00 115 LYS A CA 1
ATOM 878 C C . LYS A 1 115 ? 14.076 3.527 -8.064 1.00 93.00 115 LYS A C 1
ATOM 880 O O . LYS A 1 115 ? 12.874 3.345 -8.227 1.00 93.00 115 LYS A O 1
ATOM 885 N N . LEU A 1 116 ? 14.597 3.869 -6.880 1.00 92.56 116 LEU A N 1
ATOM 886 C CA . LEU A 1 116 ? 13.790 4.073 -5.666 1.00 92.56 116 LEU A CA 1
ATOM 887 C C . LEU A 1 116 ? 12.803 5.240 -5.811 1.00 92.56 116 LEU A C 1
ATOM 889 O O . LEU A 1 116 ? 11.641 5.128 -5.428 1.00 92.56 116 LEU A O 1
ATOM 893 N N . GLU A 1 117 ? 13.241 6.353 -6.401 1.00 92.25 117 GLU A N 1
ATOM 894 C CA . GLU A 1 117 ? 12.353 7.479 -6.706 1.00 92.25 117 GLU A CA 1
ATOM 895 C C . GLU A 1 117 ? 11.248 7.079 -7.690 1.00 92.25 117 GLU A C 1
ATOM 897 O O . GLU A 1 117 ? 10.098 7.456 -7.485 1.00 92.25 117 GLU A O 1
ATOM 902 N N . ALA A 1 118 ? 11.558 6.297 -8.730 1.00 91.50 118 ALA A N 1
ATOM 903 C CA . ALA A 1 118 ? 10.556 5.808 -9.675 1.00 91.50 118 ALA A CA 1
ATOM 904 C C . ALA A 1 118 ? 9.486 4.961 -8.970 1.00 91.50 118 ALA A C 1
ATOM 906 O O . ALA A 1 118 ? 8.295 5.181 -9.191 1.00 91.50 118 ALA A O 1
ATOM 907 N N . PHE A 1 119 ? 9.896 4.065 -8.067 1.00 92.25 119 PHE A N 1
ATOM 908 C CA . PHE A 1 119 ? 8.975 3.296 -7.228 1.00 92.25 119 PHE A CA 1
ATOM 909 C C . PHE A 1 119 ? 8.068 4.203 -6.383 1.00 92.25 119 PHE A C 1
ATOM 911 O O . PHE A 1 119 ? 6.840 4.080 -6.423 1.00 92.25 119 PHE A O 1
ATOM 918 N N . ALA A 1 120 ? 8.659 5.163 -5.664 1.00 90.88 120 ALA A N 1
ATOM 919 C CA . ALA A 1 120 ? 7.912 6.109 -4.838 1.00 90.88 120 ALA A CA 1
ATOM 920 C C . ALA A 1 120 ? 6.928 6.952 -5.670 1.00 90.88 120 ALA A C 1
ATOM 922 O O . ALA A 1 120 ? 5.782 7.151 -5.263 1.00 90.88 120 ALA A O 1
ATOM 923 N N . LEU A 1 121 ? 7.346 7.407 -6.855 1.00 92.25 121 LEU A N 1
ATOM 924 C CA . LEU A 1 121 ? 6.511 8.180 -7.772 1.00 92.25 121 LEU A CA 1
ATOM 925 C C . LEU A 1 121 ? 5.343 7.359 -8.309 1.00 92.25 121 LEU A C 1
ATOM 927 O O . LEU A 1 121 ? 4.227 7.868 -8.337 1.00 92.25 121 LEU A O 1
ATOM 931 N N . ILE A 1 122 ? 5.560 6.104 -8.705 1.00 91.56 122 ILE A N 1
ATOM 932 C CA . ILE A 1 122 ? 4.485 5.233 -9.202 1.00 91.56 122 ILE A CA 1
ATOM 933 C C . ILE A 1 122 ? 3.426 5.022 -8.119 1.00 91.56 122 ILE A C 1
ATOM 935 O O . ILE A 1 122 ? 2.237 5.222 -8.386 1.00 91.56 122 ILE A O 1
ATOM 939 N N . ASN A 1 123 ? 3.841 4.686 -6.896 1.00 89.19 123 ASN A N 1
ATOM 940 C CA . ASN A 1 123 ? 2.918 4.476 -5.782 1.00 89.19 123 ASN A CA 1
ATOM 941 C C . ASN A 1 123 ? 2.189 5.762 -5.384 1.00 89.19 123 ASN A C 1
ATOM 943 O O . ASN A 1 123 ? 0.960 5.772 -5.296 1.00 89.19 123 ASN A O 1
ATOM 947 N N . GLY A 1 124 ? 2.925 6.862 -5.207 1.00 89.56 124 GLY A N 1
ATOM 948 C CA . GLY A 1 124 ? 2.359 8.154 -4.824 1.00 89.56 124 GLY A CA 1
ATOM 949 C C . GLY A 1 124 ? 1.404 8.715 -5.878 1.00 89.56 124 GLY A C 1
ATOM 950 O O . GLY A 1 124 ? 0.298 9.137 -5.541 1.00 89.56 124 GLY A O 1
ATOM 951 N N . LEU A 1 125 ? 1.778 8.671 -7.162 1.00 90.69 125 LEU A N 1
ATOM 952 C CA . LEU A 1 125 ? 0.907 9.112 -8.253 1.00 90.69 125 LEU A CA 1
ATOM 953 C C . LEU A 1 125 ? -0.334 8.231 -8.345 1.00 90.69 125 LEU A C 1
ATOM 955 O O . LEU A 1 125 ? -1.438 8.759 -8.434 1.00 90.69 125 LEU A O 1
ATOM 959 N N . THR A 1 126 ? -0.188 6.906 -8.283 1.00 91.38 126 THR A N 1
ATOM 960 C CA . THR A 1 126 ? -1.342 6.001 -8.357 1.00 91.38 126 THR A CA 1
ATOM 961 C C . THR A 1 126 ? -2.312 6.251 -7.203 1.00 91.38 126 THR A C 1
ATOM 963 O O . THR A 1 126 ? -3.510 6.410 -7.450 1.00 91.38 126 THR A O 1
ATOM 966 N N . ALA A 1 127 ? -1.805 6.392 -5.975 1.00 89.81 127 ALA A N 1
ATOM 967 C CA . ALA A 1 127 ? -2.607 6.746 -4.807 1.00 89.81 127 ALA A CA 1
ATOM 968 C C . ALA A 1 127 ? -3.322 8.088 -5.001 1.00 89.81 127 ALA A C 1
ATOM 970 O O . ALA A 1 127 ? -4.536 8.170 -4.818 1.00 89.81 127 ALA A O 1
ATOM 971 N N . LEU A 1 128 ? -2.606 9.115 -5.469 1.00 88.56 128 LEU A N 1
ATOM 972 C CA . LEU A 1 128 ? -3.175 10.432 -5.742 1.00 88.56 128 LEU A CA 1
ATOM 973 C C . LEU A 1 128 ? -4.286 10.367 -6.801 1.00 88.56 128 LEU A C 1
ATOM 975 O O . LEU A 1 128 ? -5.336 10.982 -6.620 1.00 88.56 128 LEU A O 1
ATOM 979 N N . PHE A 1 129 ? -4.088 9.621 -7.890 1.00 86.12 129 PHE A N 1
ATOM 980 C CA . PHE A 1 129 ? -5.075 9.463 -8.962 1.00 86.12 129 PHE A CA 1
ATOM 981 C C . PHE A 1 129 ? -6.316 8.687 -8.514 1.00 86.12 129 PHE A C 1
ATOM 983 O O . PHE A 1 129 ? -7.428 9.007 -8.947 1.00 86.12 129 PHE A O 1
ATOM 990 N N . VAL A 1 130 ? -6.145 7.670 -7.665 1.00 87.81 130 VAL A N 1
ATOM 991 C CA . VAL A 1 130 ? -7.263 6.907 -7.098 1.00 87.81 130 VAL A CA 1
ATOM 992 C C . VAL A 1 130 ? -8.033 7.760 -6.092 1.00 87.81 130 VAL A C 1
ATOM 994 O O . VAL A 1 130 ? -9.255 7.847 -6.196 1.00 87.81 130 VAL A O 1
ATOM 997 N N . GLN A 1 131 ? -7.333 8.445 -5.186 1.00 79.00 131 GLN A N 1
ATOM 998 C CA . GLN A 1 131 ? -7.931 9.273 -4.138 1.00 79.00 131 GLN A CA 1
ATOM 999 C C . GLN A 1 131 ? -8.651 10.505 -4.697 1.00 79.00 131 GLN A C 1
ATOM 1001 O O . GLN A 1 131 ? -9.742 10.839 -4.243 1.00 79.00 131 GLN A O 1
ATOM 1006 N N . ASN A 1 132 ? -8.070 11.172 -5.698 1.00 77.38 132 ASN A N 1
ATOM 1007 C CA . ASN A 1 132 ? -8.659 12.376 -6.291 1.00 77.38 132 ASN A CA 1
ATOM 1008 C C . ASN A 1 132 ? -9.635 12.093 -7.431 1.00 77.38 132 ASN A C 1
ATOM 1010 O O . ASN A 1 132 ? -10.194 13.048 -7.961 1.00 77.38 132 ASN A O 1
ATOM 1014 N N . GLY A 1 133 ? -9.818 10.821 -7.813 1.00 60.75 133 GLY A N 1
ATOM 1015 C CA . GLY A 1 133 ? -10.808 10.346 -8.776 1.00 60.75 133 GLY A CA 1
ATOM 1016 C C . GLY A 1 133 ? -11.011 11.279 -9.972 1.00 60.75 133 GLY A C 1
ATOM 1017 O O . GLY A 1 133 ? -11.835 12.182 -9.913 1.00 60.75 133 GLY A O 1
ATOM 1018 N N . VAL A 1 134 ? -10.309 11.010 -11.075 1.00 53.56 134 VAL A N 1
ATOM 1019 C CA . VAL A 1 134 ? -10.330 11.660 -12.409 1.00 53.56 134 VAL A CA 1
ATOM 1020 C C . VAL A 1 134 ? -11.637 12.384 -12.843 1.00 53.56 134 VAL A C 1
ATOM 1022 O O . VAL A 1 134 ? -11.549 13.337 -13.605 1.00 53.56 134 VAL A O 1
ATOM 1025 N N . ALA A 1 135 ? -12.829 12.044 -12.343 1.00 52.16 135 ALA A N 1
ATOM 1026 C CA . ALA A 1 135 ? -14.065 12.810 -12.545 1.00 52.16 135 ALA A CA 1
ATOM 1027 C C . ALA A 1 135 ? -14.073 14.217 -11.904 1.00 52.16 135 ALA A C 1
ATOM 1029 O O . ALA A 1 135 ? -14.590 15.148 -12.514 1.00 52.16 135 ALA A O 1
ATOM 1030 N N . VAL A 1 136 ? -13.489 14.410 -10.715 1.00 52.69 136 VAL A N 1
ATOM 1031 C CA . VAL A 1 136 ? -13.461 15.734 -10.061 1.00 52.69 136 VAL A CA 1
ATOM 1032 C C . VAL A 1 136 ? -12.419 16.629 -10.717 1.00 52.69 136 VAL A C 1
ATOM 1034 O O . VAL A 1 136 ? -12.689 17.794 -10.987 1.00 52.69 136 VAL A O 1
ATOM 1037 N N . VAL A 1 137 ? -11.241 16.083 -11.018 1.00 50.78 137 VAL A N 1
ATOM 1038 C CA . VAL A 1 137 ? -10.147 16.850 -11.625 1.00 50.78 137 VAL A CA 1
ATOM 1039 C C . VAL A 1 137 ? -10.436 17.145 -13.097 1.00 50.78 137 VAL A C 1
ATOM 1041 O O . VAL A 1 137 ? -10.376 18.305 -13.475 1.00 50.78 137 VAL A O 1
ATOM 1044 N N . LEU A 1 138 ? -10.844 16.168 -13.922 1.00 54.78 138 LEU A N 1
ATOM 1045 C CA . LEU A 1 138 ? -11.229 16.454 -15.316 1.00 54.78 138 LEU A CA 1
ATOM 1046 C C . LEU A 1 138 ? -12.549 17.224 -15.420 1.00 54.78 138 LEU A C 1
ATOM 1048 O O . LEU A 1 138 ? -12.719 17.977 -16.372 1.00 54.78 138 LEU A O 1
ATOM 1052 N N . GLY A 1 139 ? -13.465 17.060 -14.461 1.00 53.34 139 GLY A N 1
ATOM 1053 C CA . GLY A 1 139 ? -14.676 17.875 -14.359 1.00 53.34 139 GLY A CA 1
ATOM 1054 C C . GLY A 1 139 ? -14.353 19.338 -14.064 1.00 53.34 139 GLY A C 1
ATOM 1055 O O . GLY A 1 139 ? -14.854 20.211 -14.763 1.00 53.34 139 GLY A O 1
ATOM 1056 N N . LYS A 1 140 ? -13.447 19.601 -13.111 1.00 54.28 140 LYS A N 1
ATOM 1057 C CA . LYS A 1 140 ? -12.930 20.949 -12.825 1.00 54.28 140 LYS A CA 1
ATOM 1058 C C . LYS A 1 140 ? -12.127 21.519 -13.992 1.00 54.28 140 LYS A C 1
ATOM 1060 O O . LYS A 1 140 ? -12.389 22.635 -14.398 1.00 54.28 140 LYS A O 1
ATOM 1065 N N . PHE A 1 141 ? -11.231 20.741 -14.601 1.00 50.28 141 PHE A N 1
ATOM 1066 C CA . PHE A 1 141 ? -10.471 21.194 -15.771 1.00 50.28 141 PHE A CA 1
ATOM 1067 C C . PHE A 1 141 ? -11.365 21.481 -16.989 1.00 50.28 141 PHE A C 1
ATOM 1069 O O . PHE A 1 141 ? -11.116 22.451 -17.697 1.00 50.28 141 PHE A O 1
ATOM 1076 N N . ARG A 1 142 ? -12.414 20.680 -17.243 1.00 53.38 142 ARG A N 1
ATOM 1077 C CA . ARG A 1 142 ? -13.409 20.974 -18.295 1.00 53.38 142 ARG A CA 1
ATOM 1078 C C . ARG A 1 142 ? -14.265 22.195 -17.963 1.00 53.38 142 ARG A C 1
ATOM 1080 O O . ARG A 1 142 ? -14.576 22.946 -18.879 1.00 53.38 142 ARG A O 1
ATOM 1087 N N . ALA A 1 143 ? -14.649 22.379 -16.700 1.00 57.78 143 ALA A N 1
ATOM 1088 C CA . ALA A 1 143 ? -15.414 23.544 -16.256 1.00 57.78 143 ALA A CA 1
ATOM 1089 C C . ALA A 1 143 ? -14.593 24.840 -16.387 1.00 57.78 143 ALA A C 1
ATOM 1091 O O . ALA A 1 143 ? -15.052 25.776 -17.033 1.00 57.78 143 ALA A O 1
ATOM 1092 N N . ASP A 1 144 ? -13.344 24.844 -15.910 1.00 62.88 144 ASP A N 1
ATOM 1093 C CA . ASP A 1 144 ? -12.416 25.978 -16.032 1.00 62.88 144 ASP A CA 1
ATOM 1094 C C . ASP A 1 144 ? -12.115 26.338 -17.502 1.00 62.88 144 ASP A C 1
ATOM 1096 O O . ASP A 1 144 ? -11.862 27.497 -17.830 1.00 62.88 144 ASP A O 1
ATOM 1100 N N . MET A 1 145 ? -12.114 25.351 -18.407 1.00 54.03 145 MET A N 1
ATOM 1101 C CA . MET A 1 145 ? -11.903 25.575 -19.841 1.00 54.03 145 MET A CA 1
ATOM 1102 C C . MET A 1 145 ? -13.133 26.201 -20.513 1.00 54.03 145 MET A C 1
ATOM 1104 O O . MET A 1 145 ? -12.973 27.138 -21.291 1.00 54.03 145 MET A O 1
ATOM 1108 N N . ALA A 1 146 ? -14.341 25.744 -20.166 1.00 64.38 146 ALA A N 1
ATOM 1109 C CA . ALA A 1 146 ? -15.593 26.312 -20.670 1.00 64.38 146 ALA A CA 1
ATOM 1110 C C . ALA A 1 146 ? -15.809 27.761 -20.190 1.00 64.38 146 ALA A C 1
ATOM 1112 O O . ALA A 1 146 ? -16.131 28.631 -20.992 1.00 64.38 146 ALA A O 1
ATOM 1113 N N . GLU A 1 147 ? -15.527 28.059 -18.916 1.00 59.47 147 GLU A N 1
ATOM 1114 C CA . GLU A 1 147 ? -15.618 29.429 -18.379 1.00 59.47 147 GLU A CA 1
ATOM 1115 C C . GLU A 1 147 ? -14.633 30.396 -19.056 1.00 59.47 147 GLU A C 1
ATOM 1117 O O . GLU A 1 147 ? -14.932 31.577 -19.255 1.00 59.47 147 GLU A O 1
ATOM 1122 N N . ARG A 1 148 ? -13.450 29.909 -19.451 1.00 59.12 148 ARG A N 1
ATOM 1123 C CA . ARG A 1 148 ? -12.468 30.701 -20.206 1.00 59.12 148 ARG A CA 1
ATOM 1124 C C . ARG A 1 148 ? -12.917 30.980 -21.640 1.00 59.12 148 ARG A C 1
ATOM 1126 O O . ARG A 1 148 ? -12.697 32.090 -22.122 1.00 59.12 148 ARG A O 1
ATOM 1133 N N . GLU A 1 149 ? -13.549 30.014 -22.304 1.00 58.97 149 GLU A N 1
ATOM 1134 C CA . GLU A 1 149 ? -14.121 30.195 -23.645 1.00 58.97 149 GLU A CA 1
ATOM 1135 C C . GLU A 1 149 ? -15.303 31.182 -23.629 1.00 58.97 149 GLU A C 1
ATOM 1137 O O . GLU A 1 149 ? -15.347 32.079 -24.473 1.00 58.97 149 GLU A O 1
ATOM 1142 N N . ASP A 1 150 ? -16.177 31.122 -22.619 1.00 59.78 150 ASP A N 1
ATOM 1143 C CA . ASP A 1 150 ? -17.293 32.066 -22.433 1.00 59.78 150 ASP A CA 1
ATOM 1144 C C . ASP A 1 150 ? -16.814 33.496 -22.105 1.00 59.78 150 ASP A C 1
ATOM 1146 O O . ASP A 1 150 ? -17.382 34.491 -22.570 1.00 59.78 150 ASP A O 1
ATOM 1150 N N . CYS A 1 151 ? -15.716 33.632 -21.354 1.00 59.09 151 CYS A N 1
ATOM 1151 C CA . CYS A 1 151 ? -15.095 34.929 -21.067 1.00 59.09 151 CYS A CA 1
ATOM 1152 C C . CYS A 1 151 ? -14.448 35.546 -22.326 1.00 59.09 151 CYS A C 1
ATOM 1154 O O . CYS A 1 151 ? -14.568 36.749 -22.578 1.00 59.09 151 CYS A O 1
ATOM 1156 N N . CYS A 1 152 ? -13.834 34.720 -23.181 1.00 58.16 152 CYS A N 1
ATOM 1157 C CA . CYS A 1 152 ? -13.351 35.146 -24.497 1.00 58.16 152 CYS A CA 1
ATOM 1158 C C . CYS A 1 152 ? -14.497 35.477 -25.471 1.00 58.16 152 CYS A C 1
ATOM 1160 O O . CYS A 1 152 ? -14.358 36.401 -26.268 1.00 58.16 152 CYS A O 1
ATOM 1162 N N . ALA A 1 153 ? -15.635 34.781 -25.400 1.00 59.88 153 ALA A N 1
ATOM 1163 C CA . ALA A 1 153 ? -16.793 35.051 -26.253 1.00 59.88 153 ALA A CA 1
ATOM 1164 C C . ALA A 1 153 ? -17.557 36.325 -25.844 1.00 59.88 153 ALA A C 1
ATOM 1166 O O . ALA A 1 153 ? -18.005 37.070 -26.712 1.00 59.88 153 ALA A O 1
ATOM 1167 N N . SER A 1 154 ? -17.667 36.619 -24.541 1.00 58.53 154 SER A N 1
ATOM 1168 C CA . SER A 1 154 ? -18.343 37.835 -24.047 1.00 58.53 154 SER A CA 1
ATOM 1169 C C . SER A 1 154 ? -17.511 39.118 -24.182 1.00 58.53 154 SER A C 1
ATOM 1171 O O . SER A 1 154 ? -18.063 40.212 -24.118 1.00 58.53 154 SER A O 1
ATOM 1173 N N . SER A 1 155 ? -16.198 39.004 -24.415 1.00 55.44 155 SER A N 1
ATOM 1174 C CA . SER A 1 155 ? -15.302 40.148 -24.652 1.00 55.44 155 SER A CA 1
ATOM 1175 C C . SER A 1 155 ? -15.197 40.569 -26.126 1.00 55.44 155 SER A C 1
ATOM 1177 O O . SER A 1 155 ? -14.581 41.594 -26.422 1.00 55.44 155 SER A O 1
ATOM 1179 N N . VAL A 1 156 ? -15.845 39.846 -27.051 1.00 56.22 156 VAL A N 1
ATOM 1180 C CA . VAL A 1 156 ? -16.014 40.255 -28.457 1.00 56.22 156 VAL A CA 1
ATOM 1181 C C . VAL A 1 156 ? -17.429 40.797 -28.655 1.00 56.22 156 VAL A C 1
ATOM 1183 O O . VAL A 1 156 ? -18.271 40.210 -29.330 1.00 56.22 156 VAL A O 1
ATOM 1186 N N . GLU A 1 157 ? -17.709 41.946 -28.047 1.00 52.94 157 GLU A N 1
ATOM 1187 C CA . GLU A 1 157 ? -18.890 42.726 -28.401 1.00 52.94 157 GLU A CA 1
ATOM 1188 C C . GLU A 1 157 ? -18.598 43.457 -29.726 1.00 52.94 157 GLU A C 1
ATOM 1190 O O . GLU A 1 157 ? -17.611 44.198 -29.810 1.00 52.94 157 GLU A O 1
ATOM 1195 N N . PRO A 1 158 ? -19.383 43.246 -30.802 1.00 48.91 158 PRO A N 1
ATOM 1196 C CA . PRO A 1 158 ? -19.138 43.924 -32.063 1.00 48.91 158 PRO A CA 1
ATOM 1197 C C . PRO A 1 158 ? -19.439 45.405 -31.855 1.00 48.91 158 PRO A C 1
ATOM 1199 O O . PRO A 1 158 ? -20.602 45.801 -31.752 1.00 48.91 158 PRO A O 1
ATOM 1202 N N . GLN A 1 159 ? -18.388 46.226 -31.780 1.00 54.97 159 GLN A N 1
ATOM 1203 C CA . GLN A 1 159 ? -18.528 47.675 -31.798 1.00 54.97 159 GLN A CA 1
ATOM 1204 C C . GLN A 1 159 ? -19.312 48.058 -33.055 1.00 54.97 159 GLN A C 1
ATOM 1206 O O . GLN A 1 159 ? -18.805 48.013 -34.176 1.00 54.97 159 GLN A O 1
ATOM 1211 N N . ARG A 1 160 ? -20.592 48.383 -32.855 1.00 46.47 160 ARG A N 1
ATOM 1212 C CA . ARG A 1 160 ? -21.458 48.988 -33.859 1.00 46.47 160 ARG A CA 1
ATOM 1213 C C . ARG A 1 160 ? -20.885 50.366 -34.170 1.00 46.47 160 ARG A C 1
ATOM 1215 O O . ARG A 1 160 ? -21.165 51.328 -33.461 1.00 46.47 160 ARG A O 1
ATOM 1222 N N . PHE A 1 161 ? -20.068 50.429 -35.215 1.00 43.88 161 PHE A N 1
ATOM 1223 C CA . PHE A 1 161 ? -19.748 51.669 -35.906 1.00 43.88 161 PHE A CA 1
ATOM 1224 C C . PHE A 1 161 ? -21.044 52.200 -36.530 1.00 43.88 161 PHE A C 1
ATOM 1226 O O . PHE A 1 161 ? -21.596 51.578 -37.440 1.00 43.88 161 PHE A O 1
ATOM 1233 N N . TRP A 1 162 ? -21.546 53.307 -35.988 1.00 48.38 162 TRP A N 1
ATOM 1234 C CA . TRP A 1 162 ? -22.241 54.308 -36.789 1.00 48.38 162 TRP A CA 1
ATOM 1235 C C . TRP A 1 162 ? -21.190 55.284 -37.303 1.00 48.38 162 TRP A C 1
ATOM 1237 O O . TRP A 1 162 ? -20.349 55.702 -36.473 1.00 48.38 162 TRP A O 1
#

Foldseek 3Di:
DVQCLVPNLVCQDLCNVCVVVVHDSVVVCVVAVHSVSVVLVVLLVLLVQDDQDQAPLPLVVNLVSVLVSLLVSCVSRVNNLVCLQPPDDQDPSNVVSLVSLCNSCVPPPDDPVVSVVSVSCSNNVSSVCNNCPCCNVVVVVVVVVVVVVVVVVVVPDPPPDD